Protein AF-A0A3N5AX01-F1 (afdb_monomer)

Sequence (154 aa):
MAERRAAILVGMVRSEDLAAAYTAVHNHGLAVFGTTEGMTLRKLAEALSGGGEALFYFCAPDIAPQRVAVALGRVAGLWTDIPEEARSEEIKEGFAKAFGKCWDDVVVGKEREVLFQFWEAYVGVKALKPHPEVTVARIREENPGIPVLEVLLG

pLDDT: mean 88.28, std 9.53, range [40.88, 97.81]

Mean predicted aligned error: 4.71 Å

So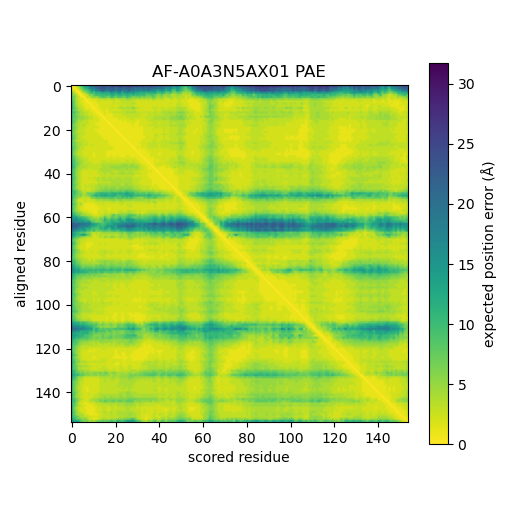lvent-accessible surface area (backbone atoms only — not comparable to full-atom values): 8291 Å² total; per-residue (Å²): 134,82,82,59,66,42,35,36,39,34,34,37,42,55,69,66,39,51,54,46,30,54,50,15,27,71,79,69,57,31,17,29,32,35,18,70,52,26,69,61,53,44,55,50,50,58,46,39,71,76,61,49,47,37,44,32,30,37,24,33,69,92,76,50,102,60,58,31,22,46,27,37,26,32,59,71,47,74,48,59,87,58,69,87,83,60,52,73,68,56,49,42,52,52,45,27,70,73,70,74,44,62,52,89,68,23,54,31,36,94,56,41,87,80,43,52,87,62,35,34,20,38,46,30,36,22,82,71,42,83,36,72,87,39,37,58,67,54,54,53,67,77,36,74,93,47,53,75,46,78,44,65,50,64

Organism: NCBI:txid1894989

Structure (mmCIF, N/CA/C/O backbone):
data_AF-A0A3N5AX01-F1
#
_entry.id   AF-A0A3N5AX01-F1
#
loop_
_atom_site.group_PDB
_atom_site.id
_atom_site.type_symbol
_atom_site.label_atom_id
_atom_site.label_alt_id
_atom_site.label_comp_id
_atom_site.label_asym_id
_atom_site.label_entity_id
_atom_site.label_seq_id
_atom_site.pdbx_PDB_ins_code
_atom_site.Cartn_x
_atom_site.Cartn_y
_atom_site.Cartn_z
_atom_site.occupancy
_atom_site.B_iso_or_equiv
_atom_site.auth_seq_id
_atom_site.auth_comp_id
_atom_site.auth_asym_id
_atom_site.auth_atom_id
_atom_site.pdbx_PDB_model_num
ATOM 1 N N . MET A 1 1 ? -12.276 -16.214 17.078 1.00 40.88 1 MET A N 1
ATOM 2 C CA . MET A 1 1 ? -10.897 -15.819 17.437 1.00 40.88 1 MET A CA 1
ATOM 3 C C . MET A 1 1 ? -10.594 -14.535 16.686 1.00 40.88 1 MET A C 1
ATOM 5 O O . MET A 1 1 ? -10.780 -14.532 15.478 1.00 40.88 1 MET A O 1
ATOM 9 N N . ALA A 1 2 ? -10.261 -13.441 17.374 1.00 52.75 2 ALA A N 1
ATOM 10 C CA . ALA A 1 2 ? -9.913 -12.186 16.705 1.00 52.75 2 ALA A CA 1
ATOM 11 C C . ALA A 1 2 ? -8.554 -12.340 16.000 1.00 52.75 2 ALA A C 1
ATOM 13 O O . ALA A 1 2 ? -7.627 -12.889 16.594 1.00 52.75 2 ALA A O 1
ATOM 14 N N . GLU A 1 3 ? -8.442 -11.895 14.745 1.00 61.19 3 GLU A N 1
ATOM 15 C CA . GLU A 1 3 ? -7.158 -11.825 14.032 1.00 61.19 3 GLU A CA 1
ATOM 16 C C . GLU A 1 3 ? -6.172 -10.982 14.853 1.00 61.19 3 GLU A C 1
ATOM 18 O O . GLU A 1 3 ? -6.455 -9.831 15.194 1.00 61.19 3 GLU A O 1
ATOM 23 N N . ARG A 1 4 ? -5.014 -11.556 15.199 1.00 75.75 4 ARG A N 1
ATOM 24 C CA . ARG A 1 4 ? -3.962 -10.853 15.939 1.00 75.75 4 ARG A CA 1
ATOM 25 C C . ARG A 1 4 ? -3.267 -9.878 14.986 1.00 75.75 4 ARG A C 1
ATOM 27 O O . ARG A 1 4 ? -2.447 -10.285 14.164 1.00 75.75 4 ARG A O 1
ATOM 34 N N . ARG A 1 5 ? -3.629 -8.597 15.072 1.00 84.12 5 ARG A N 1
ATOM 35 C CA . ARG A 1 5 ? -2.995 -7.519 14.299 1.00 84.12 5 ARG A CA 1
ATOM 36 C C . ARG A 1 5 ? -1.657 -7.153 14.931 1.00 84.12 5 ARG A C 1
ATOM 38 O O . ARG A 1 5 ? -1.602 -6.915 16.135 1.00 84.12 5 ARG A O 1
ATOM 45 N N . ALA A 1 6 ? -0.607 -7.103 14.119 1.00 88.75 6 ALA A N 1
ATOM 46 C CA . ALA A 1 6 ? 0.727 -6.695 14.557 1.00 88.75 6 ALA A CA 1
ATOM 47 C C . ALA A 1 6 ? 0.978 -5.196 14.333 1.00 88.75 6 ALA A C 1
ATOM 49 O O . ALA A 1 6 ? 1.706 -4.578 15.103 1.00 88.75 6 ALA A O 1
ATOM 50 N N . ALA A 1 7 ? 0.363 -4.606 13.303 1.00 93.31 7 ALA A N 1
ATOM 51 C CA . ALA A 1 7 ? 0.504 -3.193 12.963 1.00 93.31 7 ALA A CA 1
ATOM 52 C C . ALA A 1 7 ? -0.654 -2.703 12.078 1.00 93.31 7 ALA A C 1
ATOM 54 O O . ALA A 1 7 ? -1.408 -3.494 11.501 1.00 93.31 7 ALA A O 1
ATOM 55 N N . ILE A 1 8 ? -0.769 -1.385 11.943 1.00 94.06 8 ILE A N 1
ATOM 56 C CA . ILE A 1 8 ? -1.629 -0.709 10.971 1.00 94.06 8 ILE A CA 1
ATOM 57 C C . ILE A 1 8 ? -0.750 0.219 10.138 1.00 94.06 8 ILE A C 1
ATOM 59 O O . ILE A 1 8 ? 0.015 1.007 10.689 1.00 94.06 8 ILE A O 1
ATOM 63 N N . LEU A 1 9 ? -0.871 0.136 8.818 1.00 94.62 9 LEU A N 1
ATOM 64 C CA . LEU A 1 9 ? -0.189 1.015 7.878 1.00 94.62 9 LEU A CA 1
ATOM 65 C C . LEU A 1 9 ? -1.206 1.965 7.240 1.00 94.62 9 LEU A C 1
ATOM 67 O O . LEU A 1 9 ? -2.292 1.548 6.841 1.00 94.62 9 LEU A O 1
ATOM 71 N N . VAL A 1 10 ? -0.856 3.240 7.141 1.00 93.56 10 VAL A N 1
ATOM 72 C CA . VAL A 1 10 ? -1.645 4.280 6.484 1.00 93.56 10 VAL A CA 1
ATOM 73 C C . VAL A 1 10 ? -0.838 4.806 5.306 1.00 93.56 10 VAL A C 1
ATOM 75 O O . VAL A 1 10 ? 0.205 5.424 5.497 1.00 93.56 10 VAL A O 1
ATOM 78 N N . GLY A 1 11 ? -1.318 4.561 4.092 1.00 93.12 11 GLY A N 1
ATOM 79 C CA . GLY A 1 11 ? -0.721 5.072 2.866 1.00 93.12 11 GLY A CA 1
ATOM 80 C C . GLY A 1 11 ? -1.415 6.332 2.385 1.00 93.12 11 GLY A C 1
ATOM 81 O O . GLY A 1 11 ? -2.631 6.327 2.186 1.00 93.12 11 GLY A O 1
ATOM 82 N N . MET A 1 12 ? -0.653 7.395 2.157 1.00 90.81 12 MET A N 1
ATOM 83 C CA . MET A 1 12 ? -1.150 8.577 1.456 1.00 90.81 12 MET A CA 1
ATOM 84 C C . MET A 1 12 ? -1.048 8.373 -0.053 1.00 90.81 12 MET A C 1
ATOM 86 O O . MET A 1 12 ? 0.037 8.085 -0.550 1.00 90.81 12 MET A O 1
ATOM 90 N N . VAL A 1 13 ? -2.163 8.538 -0.765 1.00 88.38 13 VAL A N 1
ATOM 91 C CA . VAL A 1 13 ? -2.264 8.341 -2.224 1.00 88.38 13 VAL A CA 1
ATOM 92 C C . VAL A 1 13 ? -3.114 9.432 -2.866 1.00 88.38 13 VAL A C 1
ATOM 94 O O . VAL A 1 13 ? -3.934 10.054 -2.191 1.00 88.38 13 VAL A O 1
ATOM 97 N N . ARG A 1 14 ? -2.972 9.644 -4.179 1.00 87.69 14 ARG A N 1
ATOM 98 C CA . ARG A 1 14 ? -3.934 10.448 -4.949 1.00 87.69 14 ARG A CA 1
ATOM 99 C C . ARG A 1 14 ? -5.212 9.634 -5.192 1.00 87.69 14 ARG A C 1
ATOM 101 O O . ARG A 1 14 ? -5.170 8.404 -5.270 1.00 87.69 14 ARG A O 1
ATOM 108 N N . SER A 1 15 ? -6.347 10.308 -5.383 1.00 85.25 15 SER A N 1
ATOM 109 C CA . SER A 1 15 ? -7.625 9.643 -5.699 1.00 85.25 15 SER A CA 1
ATOM 110 C C . SER A 1 15 ? -7.558 8.737 -6.937 1.00 85.25 15 SER A C 1
ATOM 112 O O . SER A 1 15 ? -8.179 7.675 -6.974 1.00 85.25 15 SER A O 1
ATOM 114 N N . GLU A 1 16 ? -6.779 9.124 -7.947 1.00 88.12 16 GLU A N 1
ATOM 115 C CA . GLU A 1 16 ? -6.573 8.332 -9.166 1.00 88.12 16 GLU A CA 1
ATOM 116 C C . GLU A 1 16 ? -5.782 7.040 -8.928 1.00 88.12 16 GLU A C 1
ATOM 118 O O . GLU A 1 16 ? -6.138 5.993 -9.473 1.00 88.12 16 GLU A O 1
ATOM 123 N N . ASP A 1 17 ? -4.770 7.083 -8.061 1.00 91.00 17 ASP A N 1
ATOM 124 C CA . ASP A 1 17 ? -3.979 5.909 -7.695 1.00 91.00 17 ASP A CA 1
ATOM 125 C C . ASP A 1 17 ? -4.834 4.919 -6.901 1.00 91.00 17 ASP A C 1
ATOM 127 O O . ASP A 1 17 ? -4.761 3.710 -7.110 1.00 91.00 17 ASP A O 1
ATOM 131 N N . LEU A 1 18 ? -5.748 5.413 -6.061 1.00 91.25 18 LEU A N 1
ATOM 132 C CA . LEU A 1 18 ? -6.709 4.548 -5.384 1.00 91.25 18 LEU A CA 1
ATOM 133 C C . LEU A 1 18 ? -7.644 3.824 -6.369 1.00 91.25 18 LEU A C 1
ATOM 135 O O . LEU A 1 18 ? -7.908 2.631 -6.204 1.00 91.25 18 LEU A O 1
ATOM 139 N N . ALA A 1 19 ? -8.140 4.511 -7.401 1.00 91.56 19 ALA A N 1
ATOM 140 C CA . ALA A 1 19 ? -8.966 3.884 -8.436 1.00 91.56 19 ALA A CA 1
ATOM 141 C C . ALA A 1 19 ? -8.188 2.810 -9.222 1.00 91.56 19 ALA A C 1
ATOM 143 O O . ALA A 1 19 ? -8.711 1.720 -9.488 1.00 91.56 19 ALA A O 1
ATOM 144 N N . ALA A 1 20 ? -6.918 3.081 -9.536 1.00 93.31 20 ALA A N 1
ATOM 145 C CA . ALA A 1 20 ? -6.022 2.101 -10.143 1.00 93.31 20 ALA A CA 1
ATOM 146 C C . ALA A 1 20 ? -5.786 0.897 -9.217 1.00 93.31 20 ALA A C 1
ATOM 148 O O . ALA A 1 20 ? -5.832 -0.243 -9.674 1.00 93.31 20 ALA A O 1
ATOM 149 N N . ALA A 1 21 ? -5.647 1.120 -7.909 1.00 95.00 21 ALA A N 1
ATOM 150 C CA . ALA A 1 21 ? -5.499 0.054 -6.924 1.00 95.00 21 ALA A CA 1
ATOM 151 C C . ALA A 1 21 ? -6.730 -0.853 -6.839 1.00 95.00 21 ALA A C 1
ATOM 153 O O . ALA A 1 21 ? -6.591 -2.077 -6.815 1.00 95.00 21 ALA A O 1
ATOM 154 N N . TYR A 1 22 ? -7.939 -0.281 -6.847 1.00 95.44 22 TYR A N 1
ATOM 155 C CA . TYR A 1 22 ? -9.170 -1.071 -6.936 1.00 95.44 22 TYR A CA 1
ATOM 156 C C . TYR A 1 22 ? -9.191 -1.935 -8.195 1.00 95.44 22 TYR A C 1
ATOM 158 O O . TYR A 1 22 ? -9.523 -3.118 -8.117 1.00 95.44 22 TYR A O 1
ATOM 166 N N . THR A 1 23 ? -8.792 -1.364 -9.331 1.00 95.56 23 THR A N 1
ATOM 167 C CA . THR A 1 23 ? -8.731 -2.074 -10.613 1.00 95.56 23 THR A CA 1
ATOM 168 C C . THR A 1 23 ? -7.712 -3.216 -10.574 1.00 95.56 23 THR A C 1
ATOM 170 O O . THR A 1 23 ? -8.044 -4.347 -10.926 1.00 95.56 23 THR A O 1
ATOM 173 N N . ALA A 1 24 ? -6.501 -2.960 -10.074 1.00 96.56 24 ALA A N 1
ATOM 174 C CA . ALA A 1 24 ? -5.439 -3.957 -9.959 1.00 96.56 24 ALA A CA 1
ATOM 175 C C . ALA A 1 24 ? -5.825 -5.103 -9.008 1.00 96.56 24 ALA A C 1
ATOM 177 O O . ALA A 1 24 ? -5.696 -6.279 -9.356 1.00 96.56 24 ALA A O 1
ATOM 178 N N . VAL A 1 25 ? -6.397 -4.789 -7.839 1.00 97.19 25 VAL A N 1
ATOM 179 C CA . VAL A 1 25 ? -6.892 -5.812 -6.904 1.00 97.19 25 VAL A CA 1
ATOM 180 C C . VAL A 1 25 ? -8.044 -6.610 -7.511 1.00 97.19 25 VAL A C 1
ATOM 182 O O . VAL A 1 25 ? -8.080 -7.826 -7.334 1.00 97.19 25 VAL A O 1
ATOM 185 N N . HIS A 1 26 ? -8.964 -5.968 -8.234 1.00 96.50 26 HIS A N 1
ATOM 186 C CA . HIS A 1 26 ? -10.077 -6.659 -8.884 1.00 96.50 26 HIS A CA 1
ATOM 187 C C . HIS A 1 26 ? -9.598 -7.642 -9.961 1.00 96.50 26 HIS A C 1
ATOM 189 O O . HIS A 1 26 ? -10.016 -8.798 -9.962 1.00 96.50 26 HIS A O 1
ATOM 195 N N . ASN A 1 27 ? -8.691 -7.202 -10.834 1.00 96.81 27 ASN A N 1
ATOM 196 C CA . ASN A 1 27 ? -8.244 -7.983 -11.989 1.00 96.81 27 ASN A CA 1
ATOM 197 C C . ASN A 1 27 ? -7.175 -9.024 -11.632 1.00 96.81 27 ASN A C 1
ATOM 199 O O . ASN A 1 27 ? -7.157 -10.119 -12.192 1.00 96.81 27 ASN A O 1
ATOM 203 N N . HIS A 1 28 ? -6.277 -8.695 -10.701 1.00 96.88 28 HIS A N 1
ATOM 204 C CA . HIS A 1 28 ? -5.060 -9.473 -10.447 1.00 96.88 28 HIS A CA 1
ATOM 205 C C . HIS A 1 28 ? -4.930 -9.956 -8.999 1.00 96.88 28 HIS A C 1
ATOM 207 O O . HIS A 1 28 ? -4.009 -10.724 -8.693 1.00 96.88 28 HIS A O 1
ATOM 213 N N . GLY A 1 29 ? -5.842 -9.547 -8.111 1.00 96.94 29 GLY A N 1
ATOM 214 C CA . GLY A 1 29 ? -5.851 -9.911 -6.692 1.00 96.94 29 GLY A CA 1
ATOM 215 C C . GLY A 1 29 ? -4.852 -9.136 -5.829 1.00 96.94 29 GLY A C 1
ATOM 216 O O . GLY A 1 29 ? -4.752 -9.413 -4.633 1.00 96.94 29 GLY A O 1
ATOM 217 N N . LEU A 1 30 ? -4.110 -8.189 -6.412 1.00 97.81 30 LEU A N 1
ATOM 218 C CA . LEU A 1 30 ? -3.039 -7.450 -5.751 1.00 97.81 30 LEU A CA 1
ATOM 219 C C . LEU A 1 30 ? -2.884 -6.058 -6.374 1.00 97.81 30 LEU A C 1
ATOM 221 O O . LEU A 1 30 ? -2.903 -5.928 -7.593 1.00 97.81 30 LEU A O 1
ATOM 225 N N . ALA A 1 31 ? -2.683 -5.049 -5.532 1.00 96.94 31 ALA A N 1
ATOM 226 C CA . ALA A 1 31 ? -2.110 -3.762 -5.911 1.00 96.94 31 ALA A CA 1
ATOM 227 C C . ALA A 1 31 ? -0.781 -3.600 -5.174 1.00 96.94 31 ALA A C 1
ATOM 229 O O . ALA A 1 31 ? -0.689 -3.969 -4.002 1.00 96.94 31 ALA A O 1
ATOM 230 N N . VAL A 1 32 ? 0.237 -3.062 -5.831 1.00 96.44 32 VAL A N 1
ATOM 231 C CA . VAL A 1 32 ? 1.548 -2.820 -5.227 1.00 96.44 32 VAL A CA 1
ATOM 232 C C . VAL A 1 32 ? 1.925 -1.361 -5.409 1.00 96.44 32 VAL A C 1
ATOM 234 O O . VAL A 1 32 ? 1.736 -0.804 -6.482 1.00 96.44 32 VAL A O 1
ATOM 237 N N . PHE A 1 33 ? 2.453 -0.754 -4.356 1.00 94.62 33 PHE A N 1
ATOM 238 C CA . PHE A 1 33 ? 2.883 0.640 -4.354 1.00 94.62 33 PHE A CA 1
ATOM 239 C C . PHE A 1 33 ? 4.367 0.715 -4.053 1.00 94.62 33 PHE A C 1
ATOM 241 O O . PHE A 1 33 ? 4.853 -0.048 -3.209 1.00 94.62 33 PHE A O 1
ATOM 248 N N . GLY A 1 34 ? 5.053 1.644 -4.710 1.00 93.50 34 GLY A N 1
ATOM 249 C CA . GLY A 1 34 ? 6.401 2.031 -4.333 1.00 93.50 34 GLY A CA 1
ATOM 250 C C . GLY A 1 34 ? 6.376 3.072 -3.218 1.00 93.50 34 GLY A C 1
ATOM 251 O O . GLY A 1 34 ? 5.405 3.809 -3.031 1.00 93.50 34 GLY A O 1
ATOM 252 N N . THR A 1 35 ? 7.449 3.130 -2.440 1.00 92.38 35 THR A N 1
ATOM 253 C CA . THR A 1 35 ? 7.649 4.183 -1.445 1.00 92.38 35 THR A CA 1
ATOM 254 C C . THR A 1 35 ? 9.130 4.487 -1.277 1.00 92.38 35 THR A C 1
ATOM 256 O O . THR A 1 35 ? 9.987 3.613 -1.415 1.00 92.38 35 THR A O 1
ATOM 259 N N . THR A 1 36 ? 9.429 5.738 -0.947 1.00 91.12 36 THR A N 1
ATOM 260 C CA . THR A 1 36 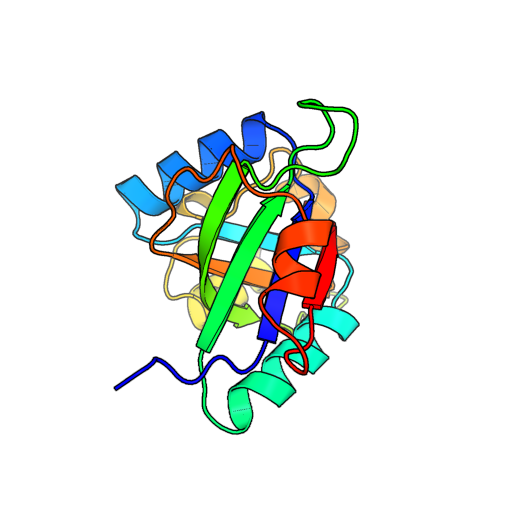? 10.761 6.176 -0.513 1.00 91.12 36 THR A CA 1
ATOM 261 C C . THR A 1 36 ? 10.950 6.022 0.999 1.00 91.12 36 THR A C 1
ATOM 263 O O . THR A 1 36 ? 11.925 6.511 1.548 1.00 91.12 36 THR A O 1
ATOM 266 N N . GLU A 1 37 ? 9.997 5.415 1.713 1.00 91.69 37 GLU A N 1
ATOM 267 C CA . GLU A 1 37 ? 10.070 5.203 3.162 1.00 91.69 37 GLU A CA 1
ATOM 268 C C . GLU A 1 37 ? 10.479 3.761 3.503 1.00 91.69 37 GLU A C 1
ATOM 270 O O . GLU A 1 37 ? 9.799 3.054 4.261 1.00 91.69 37 GLU A O 1
ATOM 275 N N . GLY A 1 38 ? 11.608 3.301 2.954 1.00 90.12 38 GLY A N 1
ATOM 276 C CA . GLY A 1 38 ? 12.056 1.912 3.079 1.00 90.12 38 GLY A CA 1
ATOM 277 C C . GLY A 1 38 ? 12.263 1.483 4.531 1.00 90.12 38 GLY A C 1
ATOM 278 O O . GLY A 1 38 ? 11.858 0.388 4.929 1.00 90.12 38 GLY A O 1
ATOM 279 N N . MET A 1 39 ? 12.798 2.374 5.371 1.00 90.75 39 MET A N 1
ATOM 280 C CA . MET A 1 39 ? 12.936 2.134 6.815 1.00 90.75 39 MET A CA 1
ATOM 281 C C . MET A 1 39 ? 11.601 1.822 7.508 1.00 90.75 39 MET A C 1
ATOM 283 O O . MET A 1 39 ? 11.555 0.957 8.385 1.00 90.75 39 MET A O 1
ATOM 287 N N . THR A 1 40 ? 10.521 2.519 7.146 1.00 92.50 40 THR A N 1
ATOM 288 C CA . THR A 1 40 ? 9.199 2.307 7.752 1.00 92.50 40 THR A CA 1
ATOM 289 C C . THR A 1 40 ? 8.659 0.928 7.375 1.00 92.50 40 THR A C 1
ATOM 291 O O . THR A 1 40 ? 8.168 0.204 8.246 1.00 92.50 40 THR A O 1
ATOM 294 N N . LEU A 1 41 ? 8.819 0.512 6.112 1.00 93.25 41 LEU A N 1
ATOM 295 C CA . LEU A 1 41 ? 8.411 -0.827 5.673 1.00 93.25 41 LEU A CA 1
ATOM 296 C C . LEU A 1 41 ? 9.283 -1.946 6.258 1.00 93.25 41 LEU A C 1
ATOM 298 O O . LEU A 1 41 ? 8.748 -3.008 6.567 1.00 93.25 41 LEU A O 1
ATOM 302 N N . ARG A 1 42 ? 10.580 -1.717 6.501 1.00 92.75 42 ARG A N 1
ATOM 303 C CA . ARG A 1 42 ? 11.432 -2.688 7.218 1.00 92.75 42 ARG A CA 1
ATOM 304 C C . ARG A 1 42 ? 10.948 -2.920 8.649 1.00 92.75 42 ARG A C 1
ATOM 306 O O . ARG A 1 42 ? 10.765 -4.066 9.045 1.00 92.75 42 ARG A O 1
ATOM 313 N N . LYS A 1 43 ? 10.619 -1.853 9.387 1.00 89.94 43 LYS A N 1
ATOM 314 C CA . LYS A 1 43 ? 10.014 -1.972 10.730 1.00 89.94 43 LYS A CA 1
ATOM 315 C C . LYS A 1 43 ? 8.689 -2.733 10.701 1.00 89.94 43 LYS A C 1
ATOM 317 O O . LYS A 1 43 ? 8.402 -3.519 11.602 1.00 89.94 43 LYS A O 1
ATOM 322 N N . LEU A 1 44 ? 7.876 -2.517 9.664 1.00 91.19 44 LEU A N 1
ATOM 323 C CA . LEU A 1 44 ? 6.650 -3.288 9.469 1.00 91.19 44 LEU A CA 1
ATOM 324 C C . LEU A 1 44 ? 6.950 -4.775 9.220 1.00 91.19 44 LEU A C 1
ATOM 326 O O . LEU A 1 44 ? 6.296 -5.629 9.814 1.00 91.19 44 LEU A O 1
ATOM 330 N N . ALA A 1 45 ? 7.937 -5.092 8.379 1.00 91.25 45 ALA A N 1
ATOM 331 C CA . ALA A 1 45 ? 8.348 -6.468 8.107 1.00 91.25 45 ALA A CA 1
ATOM 332 C C . ALA A 1 45 ? 8.840 -7.184 9.377 1.00 91.25 45 ALA A C 1
ATOM 334 O O . ALA A 1 45 ? 8.456 -8.328 9.632 1.00 91.25 45 ALA A O 1
ATOM 335 N N . GLU A 1 46 ? 9.616 -6.498 10.217 1.00 89.25 46 GLU A N 1
ATOM 336 C CA . GLU A 1 46 ? 10.048 -7.000 11.527 1.00 89.25 46 GLU A CA 1
ATOM 337 C C . GLU A 1 46 ? 8.850 -7.291 12.443 1.00 89.25 46 GLU A C 1
ATOM 339 O O . GLU A 1 46 ? 8.754 -8.381 13.011 1.00 89.25 46 GLU A O 1
ATOM 344 N N . ALA A 1 47 ? 7.889 -6.363 12.531 1.00 86.31 47 ALA A N 1
ATOM 345 C CA . ALA A 1 47 ? 6.678 -6.544 13.333 1.00 86.31 47 ALA A CA 1
ATOM 346 C C . ALA A 1 47 ? 5.831 -7.741 12.861 1.00 86.31 47 ALA A C 1
ATOM 348 O O . ALA A 1 47 ? 5.272 -8.468 13.683 1.00 86.31 47 ALA A O 1
ATOM 349 N N . LEU A 1 48 ? 5.755 -7.972 11.547 1.00 88.00 48 LEU A N 1
ATOM 350 C CA . LEU A 1 48 ? 5.023 -9.097 10.956 1.00 88.00 48 LEU A CA 1
ATOM 351 C C . LEU A 1 48 ? 5.750 -10.439 11.120 1.00 88.00 48 LEU A C 1
ATOM 353 O O . LEU A 1 48 ? 5.096 -11.474 11.261 1.00 88.00 48 LEU A O 1
ATOM 357 N N . SER A 1 49 ? 7.085 -10.433 11.163 1.00 84.75 49 SER A N 1
ATOM 358 C CA . SER A 1 49 ? 7.907 -11.641 11.336 1.00 84.75 49 SER A CA 1
ATOM 359 C C . SER A 1 49 ? 7.685 -12.324 12.693 1.00 84.75 49 SER A C 1
ATOM 361 O O . SER A 1 49 ? 7.844 -13.537 12.808 1.00 84.75 49 SER A O 1
ATOM 363 N N . GLY A 1 50 ? 7.245 -11.572 13.710 1.00 74.69 50 GLY A N 1
ATOM 364 C CA . GLY A 1 50 ? 6.823 -12.102 15.015 1.00 74.69 50 GLY A CA 1
ATOM 365 C C . GLY A 1 50 ? 5.474 -12.842 15.012 1.00 74.69 50 GLY A C 1
ATOM 366 O O . GLY A 1 50 ? 5.039 -13.320 16.061 1.00 74.69 50 GLY A O 1
ATOM 367 N N . GLY A 1 51 ? 4.816 -12.943 13.851 1.00 73.69 51 GLY A N 1
ATOM 368 C CA . GLY A 1 51 ? 3.494 -13.532 13.673 1.00 73.69 51 GLY A CA 1
ATOM 369 C C . GLY A 1 51 ? 2.373 -12.500 13.828 1.00 73.69 51 GLY A C 1
ATOM 370 O O . GLY A 1 51 ? 2.222 -11.867 14.871 1.00 73.69 51 GLY A O 1
ATOM 371 N N . GLY A 1 52 ? 1.547 -12.355 12.792 1.00 83.88 52 GLY A N 1
ATOM 372 C CA . GLY A 1 52 ? 0.389 -11.461 12.780 1.00 83.88 52 GLY A CA 1
ATOM 373 C C . GLY A 1 52 ? 0.057 -10.963 11.376 1.00 83.88 52 GLY A C 1
ATOM 374 O O . GLY A 1 52 ? 0.733 -11.301 10.408 1.00 83.88 52 GLY A O 1
ATOM 375 N N . GLU A 1 53 ? -0.992 -10.150 11.272 1.00 89.25 53 GLU A N 1
ATOM 376 C CA . GLU A 1 53 ? -1.352 -9.446 10.033 1.00 89.25 53 GLU A CA 1
ATOM 377 C C . GLU A 1 53 ? -1.271 -7.926 10.220 1.00 89.25 53 GLU A C 1
ATOM 379 O O . GLU A 1 53 ? -1.370 -7.417 11.343 1.00 89.25 53 GLU A O 1
ATOM 384 N N . ALA A 1 54 ? -1.137 -7.195 9.111 1.00 93.06 54 ALA A N 1
ATOM 385 C CA . ALA A 1 54 ? -1.266 -5.743 9.083 1.00 93.06 54 ALA A CA 1
ATOM 386 C C . ALA A 1 54 ? -2.437 -5.306 8.202 1.00 93.06 54 ALA A C 1
ATOM 388 O O . ALA A 1 54 ? -2.628 -5.790 7.080 1.00 93.06 54 ALA A O 1
ATOM 389 N N . LEU A 1 55 ? -3.208 -4.353 8.723 1.00 94.62 55 LEU A N 1
ATOM 390 C CA . LEU A 1 55 ? -4.210 -3.636 7.945 1.00 94.62 55 LEU A CA 1
ATOM 391 C C . LEU A 1 55 ? -3.563 -2.457 7.233 1.00 94.62 55 LEU A C 1
ATOM 393 O O . LEU A 1 55 ? -2.685 -1.801 7.788 1.00 94.62 55 LEU A O 1
ATOM 397 N N . PHE A 1 56 ? -4.036 -2.184 6.024 1.00 95.44 56 PHE A N 1
ATOM 398 C CA . PHE A 1 56 ? -3.609 -1.045 5.231 1.00 95.44 56 PHE A CA 1
ATOM 399 C C . PHE A 1 56 ? -4.790 -0.105 5.000 1.00 95.44 56 PHE A C 1
ATOM 401 O O . PHE A 1 56 ? -5.797 -0.525 4.434 1.00 95.44 56 PHE A O 1
ATOM 408 N N . TYR A 1 57 ? -4.664 1.163 5.378 1.00 94.38 57 TYR A N 1
ATOM 409 C CA . TYR A 1 57 ? -5.653 2.199 5.092 1.00 94.38 57 TYR A CA 1
ATOM 410 C C . TYR A 1 57 ? -5.107 3.194 4.071 1.00 94.38 57 TYR A C 1
ATOM 412 O O . TYR A 1 57 ? -4.014 3.724 4.240 1.00 94.38 57 TYR A O 1
ATOM 420 N N . PHE A 1 58 ? -5.884 3.485 3.032 1.00 92.25 58 PHE A N 1
ATOM 421 C CA . PHE A 1 58 ? -5.553 4.528 2.060 1.00 92.25 58 PHE A CA 1
ATOM 422 C C . PHE A 1 58 ? -6.175 5.846 2.491 1.00 92.25 58 PHE A C 1
ATOM 424 O O . PHE A 1 58 ? -7.383 5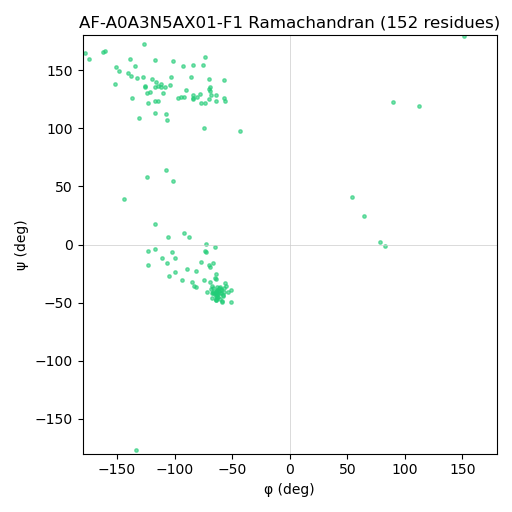.894 2.714 1.00 92.25 58 PHE A O 1
ATOM 431 N N . CYS A 1 59 ? -5.375 6.904 2.574 1.00 89.56 59 CYS A N 1
ATOM 432 C CA . CYS A 1 59 ? -5.832 8.267 2.824 1.00 89.56 59 CYS A CA 1
ATOM 433 C C . CYS A 1 59 ? -5.559 9.137 1.595 1.00 89.56 59 CYS A C 1
ATOM 435 O O . CYS A 1 59 ? -4.412 9.268 1.172 1.00 89.56 59 CYS A O 1
ATOM 437 N N . ALA A 1 60 ? -6.608 9.755 1.057 1.00 79.69 60 ALA A N 1
ATOM 438 C CA . ALA A 1 60 ? -6.526 10.660 -0.085 1.00 79.69 60 ALA A CA 1
ATOM 439 C C . ALA A 1 60 ? -6.720 12.114 0.401 1.00 79.69 60 ALA A C 1
ATOM 441 O O . ALA A 1 60 ? -7.820 12.469 0.837 1.00 79.69 60 ALA A O 1
ATOM 442 N N . PRO A 1 61 ? -5.656 12.943 0.442 1.00 68.88 61 PRO A N 1
ATOM 443 C CA . PRO A 1 61 ? -5.686 14.262 1.084 1.00 68.88 61 PRO A CA 1
ATOM 444 C C . PRO A 1 61 ? -6.536 15.303 0.339 1.00 68.88 61 PRO A C 1
ATOM 446 O O . PRO A 1 61 ? -6.924 16.307 0.929 1.00 68.88 61 PRO A O 1
ATOM 449 N N . ASP A 1 62 ? -6.858 15.062 -0.928 1.00 70.50 62 ASP A N 1
ATOM 450 C CA . ASP A 1 62 ? -7.735 15.878 -1.771 1.00 70.50 62 ASP A CA 1
ATOM 451 C C . ASP A 1 62 ? -9.230 15.765 -1.408 1.00 70.50 62 ASP A C 1
ATOM 453 O O . ASP A 1 62 ? -10.036 16.529 -1.935 1.00 70.50 62 ASP A O 1
ATOM 457 N N . ILE A 1 63 ? -9.610 14.862 -0.489 1.00 63.34 63 ILE A N 1
ATOM 458 C CA . ILE A 1 63 ? -11.019 14.548 -0.197 1.00 63.34 63 ILE A CA 1
ATOM 459 C C . ILE A 1 63 ? -11.594 15.240 1.069 1.00 63.34 63 ILE A C 1
ATOM 461 O O . ILE A 1 63 ? -12.808 15.426 1.112 1.00 63.34 63 ILE A O 1
ATOM 465 N N . ALA A 1 64 ? -10.824 15.668 2.092 1.00 57.81 64 ALA A N 1
ATOM 466 C CA . ALA A 1 64 ? -11.391 16.341 3.294 1.00 57.81 64 ALA A CA 1
ATOM 467 C C . ALA A 1 64 ? -10.357 16.815 4.360 1.00 57.81 64 ALA A C 1
ATOM 469 O O . ALA A 1 64 ? -9.224 16.336 4.369 1.00 57.81 64 ALA A O 1
ATOM 470 N N . PRO A 1 65 ? -10.751 17.699 5.318 1.00 57.22 65 PRO A N 1
ATOM 471 C CA . PRO A 1 65 ? -9.844 18.498 6.170 1.00 57.22 65 PRO A CA 1
ATOM 472 C C . PRO A 1 65 ? -9.092 17.756 7.296 1.00 57.22 65 PRO A C 1
ATOM 474 O O . PRO A 1 65 ? -8.237 18.347 7.951 1.00 57.22 65 PRO A O 1
ATOM 477 N N . GLN A 1 66 ? -9.370 16.475 7.536 1.00 64.50 66 GLN A N 1
ATOM 478 C CA . GLN A 1 66 ? -8.599 15.603 8.432 1.00 64.50 66 GLN A CA 1
ATOM 479 C C . GLN A 1 66 ? -8.450 14.271 7.701 1.00 64.50 66 GLN A C 1
ATOM 481 O O . GLN A 1 66 ? -9.468 13.757 7.263 1.00 64.50 66 GLN A O 1
ATOM 486 N N . ARG A 1 67 ? -7.230 13.737 7.520 1.00 72.94 67 ARG A N 1
ATOM 487 C CA . ARG A 1 67 ? -6.939 12.547 6.682 1.00 72.94 67 ARG A CA 1
ATOM 488 C C . ARG A 1 67 ? -7.973 11.426 6.896 1.00 72.94 67 ARG A C 1
ATOM 490 O O . ARG A 1 67 ? -7.900 10.680 7.877 1.00 72.94 67 ARG A O 1
ATOM 497 N N . VAL A 1 68 ? -8.955 11.351 5.998 1.00 83.38 68 VAL A N 1
ATOM 498 C CA . VAL A 1 68 ? -9.996 10.322 5.990 1.00 83.38 68 VAL A CA 1
ATOM 499 C C . VAL A 1 68 ? -9.424 9.112 5.268 1.00 83.38 68 VAL A C 1
ATOM 501 O O . VAL A 1 68 ? -8.903 9.232 4.156 1.00 83.38 68 VAL A O 1
ATOM 504 N N . ALA A 1 69 ? -9.520 7.947 5.897 1.00 83.38 69 ALA A N 1
ATOM 505 C CA . ALA A 1 69 ? -9.298 6.691 5.221 1.00 83.38 69 ALA A CA 1
ATOM 506 C C . ALA A 1 69 ? -10.457 6.453 4.255 1.00 83.38 69 ALA A C 1
ATOM 508 O O . ALA A 1 69 ? -11.619 6.475 4.635 1.00 83.38 69 ALA A O 1
ATOM 509 N N . VAL A 1 70 ? -10.144 6.223 2.993 1.00 89.12 70 VAL A N 1
ATOM 510 C CA . VAL A 1 70 ? -11.130 6.037 1.923 1.00 89.12 70 VAL A CA 1
ATOM 511 C C . VAL A 1 70 ? -11.224 4.583 1.485 1.00 89.12 70 VAL A C 1
ATOM 513 O O . VAL A 1 70 ? -12.214 4.177 0.875 1.00 89.12 70 VAL A O 1
ATOM 516 N N . ALA A 1 71 ? -10.235 3.770 1.856 1.00 92.81 71 ALA A N 1
ATOM 517 C CA . ALA A 1 71 ? -10.234 2.337 1.630 1.00 92.81 71 ALA A CA 1
ATOM 518 C C . ALA A 1 71 ? -9.431 1.591 2.700 1.00 92.81 71 ALA A C 1
ATOM 520 O O . ALA A 1 71 ? -8.478 2.129 3.264 1.00 92.81 71 ALA A O 1
ATOM 521 N N . LEU A 1 72 ? -9.806 0.335 2.926 1.00 94.88 72 LEU A N 1
ATOM 522 C CA . LEU A 1 72 ? -9.133 -0.627 3.789 1.00 94.88 72 LEU A CA 1
ATOM 523 C C . LEU A 1 72 ? -8.740 -1.857 2.968 1.00 94.88 72 LEU A C 1
ATOM 525 O O . LEU A 1 72 ? -9.572 -2.435 2.270 1.00 94.88 72 LEU A O 1
ATOM 529 N N . GLY A 1 73 ? -7.491 -2.285 3.097 1.00 94.81 73 GLY A N 1
ATOM 530 C CA . GLY A 1 73 ? -6.970 -3.541 2.573 1.00 94.81 73 GLY A CA 1
ATOM 531 C C . GLY A 1 73 ? -6.133 -4.291 3.608 1.00 94.81 73 GLY A C 1
ATOM 532 O O . GLY A 1 73 ? -5.994 -3.884 4.764 1.00 94.81 73 GLY A O 1
ATOM 533 N N . ARG A 1 74 ? -5.561 -5.415 3.182 1.00 95.44 74 ARG A N 1
ATOM 534 C CA . ARG A 1 74 ? -4.614 -6.211 3.971 1.00 95.44 74 ARG A CA 1
ATOM 535 C C . ARG A 1 74 ? -3.249 -6.181 3.311 1.00 95.44 74 ARG A C 1
ATOM 537 O O . ARG A 1 74 ? -3.165 -6.372 2.096 1.00 95.44 74 ARG A O 1
ATOM 544 N N . VAL A 1 75 ? -2.198 -6.004 4.106 1.00 95.25 75 VAL A N 1
ATOM 545 C CA . VAL A 1 75 ? -0.825 -6.158 3.615 1.00 95.25 75 VAL A CA 1
ATOM 546 C C . VAL A 1 75 ? -0.632 -7.615 3.188 1.00 95.25 75 VAL A C 1
ATOM 548 O O . VAL A 1 75 ? -0.906 -8.542 3.949 1.00 95.25 75 VAL A O 1
ATOM 551 N N . ALA A 1 76 ? -0.232 -7.811 1.936 1.00 94.44 76 ALA A N 1
ATOM 552 C CA . ALA A 1 76 ? -0.061 -9.117 1.306 1.00 94.44 76 ALA A CA 1
ATOM 553 C C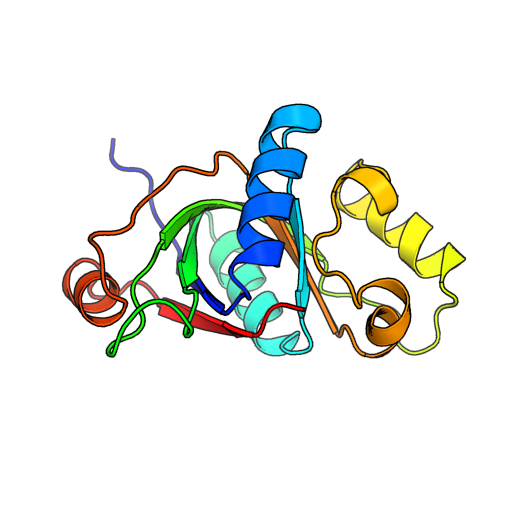 . ALA A 1 76 ? 1.412 -9.515 1.166 1.00 94.44 76 ALA A C 1
ATOM 555 O O . ALA A 1 76 ? 1.714 -10.704 1.143 1.00 94.44 76 ALA A O 1
ATOM 556 N N . GLY A 1 77 ? 2.306 -8.531 1.072 1.00 94.00 77 GLY A N 1
ATOM 557 C CA . GLY A 1 77 ? 3.740 -8.735 0.925 1.00 94.00 77 GLY A CA 1
ATOM 558 C C . GLY A 1 77 ? 4.491 -7.411 0.989 1.00 94.00 77 GLY A C 1
ATOM 559 O O . GLY A 1 77 ? 3.904 -6.348 0.776 1.00 94.00 77 GLY A O 1
ATOM 560 N N . LEU A 1 78 ? 5.780 -7.492 1.292 1.00 95.19 78 LEU A N 1
ATOM 561 C CA . LEU A 1 78 ? 6.705 -6.367 1.349 1.00 95.19 78 LEU A CA 1
ATOM 562 C C . LEU A 1 78 ? 7.970 -6.756 0.588 1.00 95.19 78 LEU A C 1
ATOM 564 O O . LEU A 1 78 ? 8.408 -7.902 0.680 1.00 95.19 78 LEU A O 1
ATOM 568 N N . TRP A 1 79 ? 8.567 -5.805 -0.120 1.00 95.50 79 TRP A N 1
ATOM 569 C CA . TRP A 1 79 ? 9.891 -5.970 -0.712 1.00 95.50 79 TRP A CA 1
ATOM 570 C C . TRP A 1 79 ? 10.745 -4.758 -0.345 1.00 95.50 79 TRP A C 1
ATOM 572 O O . TRP A 1 79 ? 10.464 -3.653 -0.795 1.00 95.50 79 TRP A O 1
ATOM 582 N N . THR A 1 80 ? 11.730 -4.952 0.534 1.00 94.00 80 THR A N 1
ATOM 583 C CA . THR A 1 80 ? 12.507 -3.868 1.177 1.00 94.00 80 THR A CA 1
ATOM 584 C C . THR A 1 80 ? 13.998 -3.873 0.839 1.00 94.00 80 THR A C 1
ATOM 586 O O . THR A 1 80 ? 14.738 -2.994 1.290 1.00 94.00 80 THR A O 1
ATOM 589 N N . ASP A 1 81 ? 14.429 -4.878 0.080 1.00 90.75 81 ASP A N 1
ATOM 590 C CA . ASP A 1 81 ? 15.818 -5.108 -0.311 1.00 90.75 81 ASP A CA 1
ATOM 591 C C . ASP A 1 81 ? 15.964 -4.770 -1.797 1.00 90.75 81 ASP A C 1
ATOM 593 O O . ASP A 1 81 ? 16.157 -5.644 -2.646 1.00 90.75 81 ASP A O 1
ATOM 597 N N . ILE A 1 82 ? 15.753 -3.490 -2.111 1.00 89.62 82 ILE A N 1
ATOM 598 C CA . ILE A 1 82 ? 15.843 -2.963 -3.473 1.00 89.62 82 ILE A CA 1
ATOM 599 C C . ILE A 1 82 ? 17.309 -2.648 -3.779 1.00 89.62 82 ILE A C 1
ATOM 601 O O . ILE A 1 82 ? 17.937 -1.931 -2.998 1.00 89.62 82 ILE A O 1
ATOM 605 N N . PRO A 1 83 ? 17.884 -3.170 -4.875 1.00 85.94 83 PRO A N 1
ATOM 606 C CA . PRO A 1 83 ? 19.253 -2.831 -5.244 1.00 85.94 83 PRO A CA 1
ATOM 607 C C . PRO A 1 83 ? 19.356 -1.361 -5.682 1.00 85.94 83 PRO A C 1
ATOM 609 O O . PRO A 1 83 ? 18.612 -0.932 -6.559 1.00 85.94 83 PRO A O 1
ATOM 612 N N . GLU A 1 84 ? 20.304 -0.614 -5.107 1.00 80.69 84 GLU A N 1
ATOM 613 C CA . GLU A 1 84 ? 20.450 0.843 -5.303 1.00 80.69 84 GLU A CA 1
ATOM 614 C C . GLU A 1 84 ? 20.792 1.252 -6.748 1.00 80.69 84 GLU A C 1
ATOM 616 O O . GLU A 1 84 ? 20.397 2.323 -7.197 1.00 80.69 84 GLU A O 1
ATOM 621 N N . GLU A 1 85 ? 21.494 0.397 -7.495 1.00 83.94 85 GLU A N 1
ATOM 622 C CA . GLU A 1 85 ? 21.963 0.682 -8.863 1.00 83.94 85 GLU A CA 1
ATOM 623 C C . GLU A 1 85 ? 21.354 -0.264 -9.915 1.00 83.94 85 GLU A C 1
ATOM 625 O O . GLU A 1 85 ? 21.884 -0.410 -11.018 1.00 83.94 85 GLU A O 1
ATOM 630 N N . ALA A 1 86 ? 20.251 -0.946 -9.585 1.00 83.06 86 ALA A N 1
ATOM 631 C CA . ALA A 1 86 ? 19.613 -1.869 -10.520 1.00 83.06 86 ALA A CA 1
ATOM 632 C C . ALA A 1 86 ? 18.933 -1.136 -11.682 1.00 83.06 86 ALA A C 1
ATOM 634 O O . ALA A 1 86 ? 18.283 -0.098 -11.529 1.00 83.06 86 ALA A O 1
ATOM 635 N N . ARG A 1 87 ? 19.028 -1.740 -12.865 1.00 87.00 87 ARG A N 1
ATOM 636 C CA . ARG A 1 87 ? 18.286 -1.296 -14.049 1.00 87.00 87 ARG A CA 1
ATOM 637 C C . ARG A 1 87 ? 16.809 -1.658 -13.922 1.00 87.00 87 ARG A C 1
ATOM 639 O O . ARG A 1 87 ? 16.436 -2.552 -13.163 1.00 87.00 87 ARG A O 1
ATOM 646 N N . SER A 1 88 ? 15.960 -0.997 -14.709 1.00 86.50 88 SER A N 1
ATOM 647 C CA . SER A 1 88 ? 14.506 -1.212 -14.665 1.00 86.50 88 SER A CA 1
ATOM 648 C C . SER A 1 88 ? 14.128 -2.687 -14.839 1.00 86.50 88 SER A C 1
ATOM 650 O O . SER A 1 88 ? 13.282 -3.201 -14.112 1.00 86.50 88 SER A O 1
ATOM 652 N N . GLU A 1 89 ? 14.797 -3.402 -15.742 1.00 89.00 89 GLU A N 1
ATOM 653 C CA . GLU A 1 89 ? 14.546 -4.822 -15.996 1.00 89.00 89 GLU A CA 1
ATOM 654 C C . GLU A 1 89 ? 14.867 -5.687 -14.771 1.00 89.00 89 GLU A C 1
ATOM 656 O O . GLU A 1 89 ? 14.084 -6.562 -14.410 1.00 89.00 89 GLU A O 1
ATOM 661 N N . GLU A 1 90 ? 15.973 -5.401 -14.084 1.00 90.75 90 GLU A N 1
ATOM 662 C CA . GLU A 1 90 ? 16.394 -6.115 -12.873 1.00 90.75 90 GLU A CA 1
ATOM 663 C C . GLU A 1 90 ? 15.416 -5.863 -11.720 1.00 90.75 90 GLU A C 1
ATOM 665 O O . GLU A 1 90 ? 15.071 -6.785 -10.975 1.00 90.75 90 GLU A O 1
ATOM 670 N N . ILE A 1 91 ? 14.901 -4.634 -11.618 1.00 91.00 91 ILE A N 1
ATOM 671 C CA . ILE A 1 91 ? 13.838 -4.284 -10.676 1.00 91.00 91 ILE A CA 1
ATOM 672 C C . ILE A 1 91 ? 12.546 -5.039 -11.007 1.00 91.00 91 ILE A C 1
ATOM 674 O O . ILE A 1 91 ? 11.959 -5.645 -10.111 1.00 91.00 91 ILE A O 1
ATOM 678 N N . LYS A 1 92 ? 12.114 -5.073 -12.274 1.00 92.19 92 LYS A N 1
ATOM 679 C CA . LYS A 1 92 ? 10.908 -5.810 -12.697 1.00 92.19 92 LYS A CA 1
ATOM 680 C C . LYS A 1 92 ? 11.049 -7.321 -12.459 1.00 92.19 92 LYS A C 1
ATOM 682 O O . LYS A 1 92 ? 10.088 -7.968 -12.039 1.00 92.19 92 LYS A O 1
ATOM 687 N N . GLU A 1 93 ? 12.237 -7.891 -12.653 1.00 92.69 93 GLU A N 1
ATOM 688 C CA . GLU A 1 93 ? 12.522 -9.293 -12.324 1.00 92.69 93 GLU A CA 1
ATOM 689 C C . GLU A 1 93 ? 12.489 -9.564 -10.814 1.00 92.69 93 GLU A C 1
ATOM 691 O O . GLU A 1 93 ? 11.882 -10.544 -10.372 1.00 92.69 93 GLU A O 1
ATOM 696 N N . GLY A 1 94 ? 13.132 -8.710 -10.011 1.00 93.25 94 GLY A N 1
ATOM 697 C CA . GLY A 1 94 ? 13.100 -8.794 -8.548 1.00 93.25 94 GLY A CA 1
ATOM 698 C C . GLY A 1 94 ? 11.676 -8.671 -8.007 1.00 93.25 94 GLY A C 1
ATOM 699 O O . GLY A 1 94 ? 11.247 -9.476 -7.179 1.00 93.25 94 GLY A O 1
ATOM 700 N N . PHE A 1 95 ? 10.904 -7.751 -8.578 1.00 94.06 95 PHE A N 1
ATOM 701 C CA . PHE A 1 95 ? 9.495 -7.556 -8.278 1.00 94.06 95 PHE A CA 1
ATOM 702 C C . PHE A 1 95 ? 8.677 -8.816 -8.552 1.00 94.06 95 PHE A C 1
ATOM 704 O O . PHE A 1 95 ? 7.917 -9.271 -7.694 1.00 94.06 95 PHE A O 1
ATOM 711 N N . ALA A 1 96 ? 8.847 -9.408 -9.737 1.00 95.19 96 ALA A N 1
ATOM 712 C CA . ALA A 1 96 ? 8.128 -10.615 -10.118 1.00 95.19 96 ALA A CA 1
ATOM 713 C C . ALA A 1 96 ? 8.446 -11.780 -9.171 1.00 95.19 96 ALA A C 1
ATOM 715 O O . ALA A 1 96 ? 7.545 -12.541 -8.818 1.00 95.19 96 ALA A O 1
ATOM 716 N N . LYS A 1 97 ? 9.694 -11.887 -8.697 1.00 94.62 97 LYS A N 1
ATOM 717 C CA . LYS A 1 97 ? 10.087 -12.869 -7.674 1.00 94.62 97 LYS A CA 1
ATOM 718 C C . LYS A 1 97 ? 9.428 -12.588 -6.321 1.00 94.62 97 LYS A C 1
ATOM 720 O O . LYS A 1 97 ? 8.978 -13.529 -5.674 1.00 94.62 97 LYS A O 1
ATOM 725 N N . ALA A 1 98 ? 9.351 -11.323 -5.906 1.00 94.75 98 ALA A N 1
ATOM 726 C CA . ALA A 1 98 ? 8.794 -10.933 -4.611 1.00 94.75 98 ALA A CA 1
ATOM 727 C C . ALA A 1 98 ? 7.263 -11.081 -4.541 1.00 94.75 98 ALA A C 1
ATOM 729 O O . ALA A 1 98 ? 6.730 -11.541 -3.533 1.00 94.75 98 ALA A O 1
ATOM 730 N N . PHE A 1 99 ? 6.549 -10.711 -5.608 1.00 95.94 99 PHE A N 1
ATOM 731 C CA . PHE A 1 99 ? 5.082 -10.635 -5.605 1.00 95.94 99 PHE A CA 1
ATOM 732 C C . PHE A 1 99 ? 4.391 -11.694 -6.471 1.00 95.94 99 PHE A C 1
ATOM 734 O O . PHE A 1 99 ? 3.172 -11.847 -6.382 1.00 95.94 99 PHE A O 1
ATOM 741 N N . GLY A 1 100 ? 5.127 -12.425 -7.313 1.00 95.94 100 GLY A N 1
ATOM 742 C CA . GLY A 1 100 ? 4.556 -13.424 -8.224 1.00 95.94 100 GLY A CA 1
ATOM 743 C C . GLY A 1 100 ? 3.635 -12.822 -9.291 1.00 95.94 100 GLY A C 1
ATOM 744 O O . GLY A 1 100 ? 2.720 -13.496 -9.768 1.00 95.94 100 GLY A O 1
ATOM 745 N N . LYS A 1 101 ? 3.820 -11.538 -9.621 1.00 95.75 101 LYS A N 1
ATOM 746 C CA . LYS A 1 101 ? 2.989 -10.767 -10.557 1.00 95.75 101 LYS A CA 1
ATOM 747 C C . LYS A 1 101 ? 3.855 -9.965 -11.519 1.00 95.75 101 LYS A C 1
ATOM 749 O O . LYS A 1 101 ? 4.980 -9.603 -11.183 1.00 95.75 101 LYS A O 1
ATOM 754 N N . CYS A 1 102 ? 3.312 -9.674 -12.699 1.00 93.81 102 CYS A N 1
ATOM 755 C CA . CYS A 1 102 ? 3.940 -8.739 -13.620 1.00 93.81 102 CYS A CA 1
ATOM 756 C C . CYS A 1 102 ? 3.860 -7.324 -13.041 1.00 93.81 102 CYS A C 1
ATOM 758 O O . CYS A 1 102 ? 2.809 -6.916 -12.549 1.00 93.81 102 CYS A O 1
ATOM 760 N N . TRP A 1 103 ? 4.964 -6.583 -13.122 1.00 92.94 103 TRP A N 1
ATOM 761 C CA . TRP A 1 103 ? 5.051 -5.195 -12.670 1.00 92.94 103 TRP A CA 1
ATOM 762 C C . TRP A 1 103 ? 3.924 -4.330 -13.247 1.00 92.94 103 TRP A C 1
ATOM 764 O O . TRP A 1 103 ? 3.213 -3.649 -12.510 1.00 92.94 103 TRP A O 1
ATOM 774 N N . ASP A 1 104 ? 3.721 -4.404 -14.563 1.00 91.56 104 ASP A N 1
ATOM 775 C CA . ASP A 1 104 ? 2.815 -3.508 -15.287 1.00 91.56 104 ASP A CA 1
ATOM 776 C C . ASP A 1 104 ? 1.329 -3.749 -14.959 1.00 91.56 104 ASP A C 1
ATOM 778 O O . ASP A 1 104 ? 0.512 -2.841 -15.138 1.00 91.56 104 ASP A O 1
ATOM 782 N N . ASP A 1 105 ? 1.001 -4.930 -14.421 1.00 94.38 105 ASP A N 1
ATOM 783 C CA . ASP A 1 105 ? -0.363 -5.342 -14.068 1.00 94.38 105 ASP A CA 1
ATOM 784 C C . ASP A 1 105 ? -0.809 -4.823 -12.695 1.00 94.38 105 ASP A C 1
ATOM 786 O O . ASP A 1 105 ? -1.992 -4.548 -12.481 1.00 94.38 105 ASP A O 1
ATOM 790 N N . VAL A 1 106 ? 0.117 -4.748 -11.732 1.00 95.44 106 VAL A N 1
ATOM 791 C CA . VAL A 1 106 ? -0.239 -4.543 -10.316 1.00 95.44 106 VAL A CA 1
ATOM 792 C C . VAL A 1 106 ? 0.408 -3.325 -9.672 1.00 95.44 106 VAL A C 1
ATOM 794 O O . VAL A 1 106 ? -0.073 -2.902 -8.621 1.00 95.44 106 VAL A O 1
ATOM 797 N N . VAL A 1 107 ? 1.474 -2.761 -10.253 1.00 94.19 107 VAL A N 1
ATOM 798 C CA . VAL A 1 107 ? 2.105 -1.554 -9.705 1.00 94.19 107 VAL A CA 1
ATOM 799 C C . VAL A 1 107 ? 1.218 -0.344 -9.975 1.00 94.19 107 VAL A C 1
ATOM 801 O O . VAL A 1 107 ? 0.899 -0.014 -11.119 1.00 94.19 107 VAL A O 1
ATOM 804 N N . VAL A 1 108 ? 0.823 0.320 -8.900 1.00 92.94 108 VAL A N 1
ATOM 805 C CA . VAL A 1 108 ? 0.007 1.531 -8.892 1.00 92.94 108 VAL A CA 1
ATOM 806 C C . VAL A 1 108 ? 0.924 2.757 -8.880 1.00 92.94 108 VAL A C 1
ATOM 808 O O . VAL A 1 108 ? 2.059 2.656 -8.430 1.00 92.94 108 VAL A O 1
ATOM 811 N N . GLY A 1 109 ? 0.441 3.885 -9.405 1.00 85.56 109 GLY A N 1
ATOM 812 C CA . GLY A 1 109 ? 1.210 5.122 -9.531 1.00 85.56 109 GLY A CA 1
ATOM 813 C C . GLY A 1 109 ? 1.489 5.468 -10.989 1.00 85.56 109 GLY A C 1
ATOM 814 O O . GLY A 1 109 ? 2.131 4.706 -11.716 1.00 85.56 109 GLY A O 1
ATOM 815 N N . LYS A 1 110 ? 1.014 6.628 -11.456 1.00 71.62 110 LYS A N 1
ATOM 816 C CA . LYS A 1 110 ? 1.272 7.081 -12.841 1.00 71.62 110 LYS A CA 1
ATOM 817 C C . LYS A 1 110 ? 2.746 7.367 -13.115 1.00 71.62 110 LYS A C 1
ATOM 819 O O . LYS A 1 110 ? 3.197 7.233 -14.248 1.00 71.62 110 LYS A O 1
ATOM 824 N N . GLU A 1 111 ? 3.488 7.759 -12.087 1.00 72.62 111 GLU A N 1
ATOM 825 C CA . GLU A 1 111 ? 4.897 8.140 -12.189 1.00 72.62 111 GLU A CA 1
ATOM 826 C C . GLU A 1 111 ? 5.837 6.942 -11.937 1.00 72.62 111 GLU A C 1
ATOM 828 O O . GLU A 1 111 ? 7.052 7.118 -11.874 1.00 72.62 111 GLU A O 1
ATOM 833 N N . ARG A 1 112 ? 5.299 5.710 -11.860 1.00 71.94 112 ARG A N 1
ATOM 834 C CA . ARG A 1 112 ? 6.033 4.482 -11.500 1.00 71.94 112 ARG A CA 1
ATOM 835 C C . ARG A 1 112 ? 7.318 4.244 -12.289 1.00 71.94 112 ARG A C 1
ATOM 837 O O . ARG A 1 112 ? 8.310 3.819 -11.718 1.00 71.94 112 ARG A O 1
ATOM 844 N N . GLU A 1 113 ? 7.337 4.539 -13.587 1.00 70.00 113 GLU A N 1
ATOM 845 C CA . GLU A 1 113 ? 8.536 4.327 -14.415 1.00 70.00 113 GLU A CA 1
ATOM 846 C C . GLU A 1 113 ? 9.567 5.452 -14.291 1.00 70.00 113 GLU A C 1
ATOM 848 O O . GLU A 1 113 ? 10.747 5.241 -14.546 1.00 70.00 113 GLU A O 1
ATOM 853 N N . VAL A 1 114 ? 9.140 6.644 -13.878 1.00 78.06 114 VAL A N 1
ATOM 854 C CA . VAL A 1 114 ? 10.043 7.778 -13.644 1.00 78.06 114 VAL A CA 1
ATOM 855 C C . VAL A 1 114 ? 10.628 7.704 -12.235 1.00 78.06 114 VAL A C 1
ATOM 857 O O . VAL A 1 114 ? 11.767 8.112 -12.009 1.00 78.06 114 VAL A O 1
ATOM 860 N N . LEU A 1 115 ? 9.853 7.175 -11.286 1.00 78.75 115 LEU A N 1
ATOM 861 C CA . LEU A 1 115 ? 10.191 7.195 -9.871 1.00 78.75 115 LEU A CA 1
ATOM 862 C C . LEU A 1 115 ? 10.788 5.894 -9.333 1.00 78.75 115 LEU A C 1
ATOM 864 O O . LEU A 1 115 ? 11.322 5.935 -8.227 1.00 78.75 115 LEU A O 1
ATOM 868 N N . PHE A 1 116 ? 10.761 4.773 -10.070 1.00 79.50 116 PHE A N 1
ATOM 869 C CA . PHE A 1 116 ? 11.218 3.485 -9.519 1.00 79.50 116 PHE A CA 1
ATOM 870 C C . PHE A 1 116 ? 12.657 3.515 -8.990 1.00 79.50 116 PHE A C 1
ATOM 872 O O . PHE A 1 116 ? 12.949 2.844 -8.008 1.00 79.50 116 PHE A O 1
ATOM 879 N N . GLN A 1 117 ? 13.543 4.312 -9.598 1.00 82.88 117 GLN A N 1
ATOM 880 C CA . GLN A 1 117 ? 14.937 4.457 -9.157 1.00 82.88 117 GLN A CA 1
ATOM 881 C C . GLN A 1 117 ? 15.079 5.125 -7.778 1.00 82.88 117 GLN A C 1
ATOM 883 O O . GLN A 1 117 ? 16.140 5.070 -7.170 1.00 82.88 117 GLN A O 1
ATOM 888 N N . PHE A 1 118 ? 14.023 5.780 -7.291 1.00 85.31 118 PHE A N 1
ATOM 889 C CA . PHE A 1 118 ? 13.974 6.408 -5.970 1.00 85.31 118 PHE A CA 1
ATOM 890 C C . PHE A 1 118 ? 13.201 5.568 -4.952 1.00 85.31 118 PHE A C 1
ATOM 892 O O . PHE A 1 118 ? 13.134 5.931 -3.779 1.00 85.31 118 PHE A O 1
ATOM 899 N N . TRP A 1 119 ? 12.565 4.480 -5.386 1.00 90.31 119 TRP A N 1
ATOM 900 C CA . TRP A 1 119 ? 11.797 3.628 -4.495 1.00 90.31 119 TRP A CA 1
ATOM 901 C C . TRP A 1 119 ? 12.732 2.750 -3.674 1.00 90.31 119 TRP A C 1
ATOM 903 O O . TRP A 1 119 ? 13.497 1.947 -4.198 1.00 90.31 119 TRP A O 1
ATOM 913 N N . GLU A 1 120 ? 12.625 2.885 -2.358 1.00 92.81 120 GLU A N 1
ATOM 914 C CA . GLU A 1 120 ? 13.421 2.120 -1.402 1.00 92.81 120 GLU A CA 1
ATOM 915 C C . GLU A 1 120 ? 12.742 0.803 -1.017 1.00 92.81 120 GLU A C 1
ATOM 917 O O . GLU A 1 120 ? 13.390 -0.109 -0.501 1.00 92.81 120 G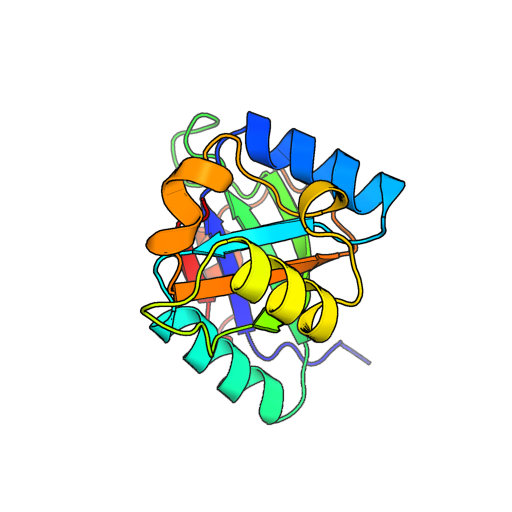LU A O 1
ATOM 922 N N . ALA A 1 121 ? 11.423 0.710 -1.209 1.00 94.50 121 ALA A N 1
ATOM 923 C CA . ALA A 1 121 ? 10.642 -0.475 -0.893 1.00 94.50 121 ALA A CA 1
ATOM 924 C C . ALA A 1 121 ? 9.278 -0.483 -1.602 1.00 94.50 121 ALA A C 1
ATOM 926 O O . ALA A 1 121 ? 8.793 0.542 -2.084 1.00 94.50 121 ALA A O 1
ATOM 927 N N . TYR A 1 122 ? 8.635 -1.652 -1.599 1.00 95.12 122 TYR A N 1
ATOM 928 C CA . TYR A 1 122 ? 7.297 -1.872 -2.139 1.00 95.12 122 TYR A CA 1
ATOM 929 C C . TYR A 1 122 ? 6.399 -2.546 -1.114 1.00 95.12 122 TYR A C 1
ATOM 931 O O . TYR A 1 122 ? 6.823 -3.445 -0.381 1.00 95.12 122 TYR A O 1
ATOM 939 N N . VAL A 1 123 ? 5.126 -2.162 -1.125 1.00 96.00 123 VAL A N 1
ATOM 940 C CA . VAL A 1 123 ? 4.077 -2.777 -0.310 1.00 96.00 123 VAL A CA 1
ATOM 941 C C . VAL A 1 123 ? 2.946 -3.282 -1.193 1.00 96.00 123 VAL A C 1
ATOM 943 O O . VAL A 1 123 ? 2.323 -2.529 -1.938 1.00 96.00 123 VAL A O 1
ATOM 946 N N . GLY A 1 124 ? 2.679 -4.582 -1.097 1.00 96.69 124 GLY A N 1
ATOM 947 C CA . GLY A 1 124 ? 1.550 -5.232 -1.746 1.00 96.69 124 GLY A CA 1
ATOM 948 C C . GLY A 1 124 ? 0.323 -5.235 -0.842 1.00 96.69 124 GLY A C 1
ATOM 949 O O . GLY A 1 124 ? 0.403 -5.614 0.328 1.00 96.69 124 GLY A O 1
ATOM 950 N N . VAL A 1 125 ? -0.828 -4.863 -1.393 1.00 96.88 125 VAL A N 1
ATOM 951 C CA . VAL A 1 125 ? -2.114 -4.780 -0.699 1.00 96.88 125 VAL A CA 1
ATOM 952 C C . VAL A 1 125 ? -3.168 -5.599 -1.443 1.00 96.88 125 VAL A C 1
ATOM 954 O O . VAL A 1 125 ? -3.287 -5.540 -2.667 1.00 96.88 125 VAL A O 1
ATOM 957 N N . LYS A 1 126 ? -3.957 -6.368 -0.689 1.00 96.94 126 LYS A N 1
ATOM 958 C CA . LYS A 1 126 ? -5.060 -7.201 -1.194 1.00 96.94 126 LYS A CA 1
ATOM 959 C C . LYS A 1 126 ? -6.368 -6.913 -0.461 1.00 96.94 126 LYS A C 1
ATOM 961 O O . LYS A 1 126 ? -6.383 -6.223 0.557 1.00 96.94 126 LYS A O 1
ATOM 966 N N . ALA A 1 127 ? -7.456 -7.515 -0.948 1.00 94.75 127 ALA A N 1
ATOM 967 C CA . ALA A 1 127 ? -8.780 -7.470 -0.317 1.00 94.75 127 ALA A CA 1
ATOM 968 C C . ALA A 1 127 ? -9.277 -6.037 -0.031 1.00 94.75 127 ALA A C 1
ATOM 970 O O . ALA A 1 127 ? -9.849 -5.769 1.026 1.00 94.75 127 ALA A O 1
ATOM 971 N N . LEU A 1 128 ? -9.031 -5.130 -0.979 1.00 95.31 128 LEU A N 1
ATOM 972 C CA . LEU A 1 128 ? -9.335 -3.709 -0.870 1.00 95.31 128 LEU A CA 1
ATOM 973 C C . LEU A 1 128 ? -10.849 -3.449 -0.893 1.00 95.31 128 LEU A C 1
ATOM 975 O O . LEU A 1 128 ? -11.559 -3.969 -1.755 1.00 95.31 128 LEU A O 1
ATOM 979 N N . LYS A 1 129 ? -11.341 -2.633 0.043 1.00 94.19 129 LYS A N 1
ATOM 980 C CA . LYS A 1 129 ? -12.751 -2.230 0.157 1.00 94.19 129 LYS A CA 1
ATOM 981 C C . LYS A 1 129 ? -12.873 -0.752 0.548 1.00 94.19 129 LYS A C 1
ATOM 983 O O . LYS A 1 129 ? -12.042 -0.290 1.329 1.00 94.19 129 LYS A O 1
ATOM 988 N N . PRO A 1 130 ? -13.913 -0.033 0.090 1.00 91.88 130 PRO A N 1
ATOM 989 C CA . PRO A 1 130 ? -14.179 1.335 0.533 1.00 91.88 130 PRO A CA 1
ATOM 990 C C . PRO A 1 130 ? -14.340 1.437 2.050 1.00 91.88 130 PRO A C 1
ATOM 992 O O . PRO A 1 130 ? -14.937 0.559 2.673 1.00 91.88 130 PRO A O 1
ATOM 995 N N . HIS A 1 131 ? -13.818 2.518 2.633 1.00 90.06 131 HIS A N 1
ATOM 996 C CA . HIS A 1 131 ? -13.929 2.799 4.067 1.00 90.06 131 HIS A CA 1
ATOM 997 C C . HIS A 1 131 ? -14.100 4.301 4.417 1.00 90.06 131 HIS A C 1
ATOM 999 O O . HIS A 1 131 ? -13.549 4.741 5.423 1.00 90.06 131 HIS A O 1
ATOM 1005 N N . PRO A 1 132 ? -14.881 5.095 3.657 1.00 81.88 132 PRO A N 1
ATOM 1006 C CA . PRO A 1 132 ? -14.830 6.569 3.642 1.00 81.88 132 PRO A CA 1
ATOM 1007 C C . PRO A 1 132 ? -15.233 7.301 4.937 1.00 81.88 132 PRO A C 1
ATOM 1009 O O . PRO A 1 132 ? -15.186 8.524 4.978 1.00 81.88 132 PRO A O 1
ATOM 1012 N N . GLU A 1 133 ? -15.650 6.599 5.989 1.00 83.50 133 GLU A N 1
ATOM 1013 C CA . GLU A 1 133 ? -16.166 7.200 7.231 1.00 83.50 133 GLU A CA 1
ATOM 1014 C C . GLU A 1 133 ? -15.185 7.124 8.415 1.00 83.50 133 GLU A C 1
ATOM 1016 O O . GLU A 1 133 ? -15.537 7.459 9.549 1.00 83.50 133 GLU A O 1
ATOM 1021 N N . VAL A 1 134 ? -13.954 6.655 8.191 1.00 88.50 134 VAL A N 1
ATOM 1022 C CA . VAL A 1 134 ? -12.950 6.504 9.256 1.00 88.50 134 VAL A CA 1
ATOM 1023 C C . VAL A 1 134 ? -11.809 7.488 9.073 1.00 88.50 134 VAL A C 1
ATOM 1025 O O . VAL A 1 134 ? -11.285 7.655 7.982 1.00 88.50 134 VAL A O 1
ATOM 1028 N N . THR A 1 13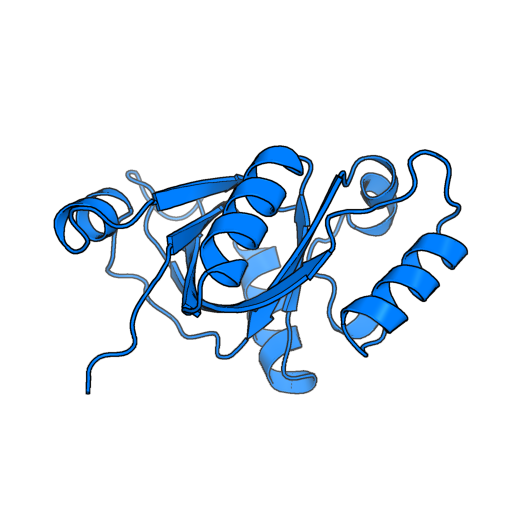5 ? -11.394 8.129 10.161 1.00 89.38 135 THR A N 1
ATOM 1029 C CA . THR A 1 135 ? -10.252 9.049 10.187 1.00 89.38 135 THR A CA 1
ATOM 1030 C C . THR A 1 135 ? -9.020 8.371 10.779 1.00 89.38 135 THR A C 1
ATOM 1032 O O . THR A 1 135 ? -9.135 7.433 11.571 1.00 89.38 135 THR A O 1
ATOM 1035 N N . VAL A 1 136 ? -7.825 8.881 10.463 1.00 87.81 136 VAL A N 1
ATOM 1036 C CA . VAL A 1 136 ? -6.577 8.406 11.096 1.00 87.81 136 VAL A CA 1
ATOM 1037 C C . VAL A 1 136 ? -6.622 8.545 12.624 1.00 87.81 136 VAL A C 1
ATOM 1039 O O . VAL A 1 136 ? -6.144 7.658 13.330 1.00 87.81 136 VAL A O 1
ATOM 1042 N N . ALA A 1 137 ? -7.232 9.615 13.147 1.00 88.94 137 ALA A N 1
ATOM 1043 C CA . ALA A 1 137 ? -7.413 9.804 14.589 1.00 88.94 137 ALA A CA 1
ATOM 1044 C C . ALA A 1 137 ? -8.220 8.654 15.210 1.00 88.94 137 ALA A C 1
ATOM 1046 O O . ALA A 1 137 ? -7.758 8.013 16.152 1.00 88.94 137 ALA A O 1
ATOM 1047 N N . ARG A 1 138 ? -9.359 8.311 14.599 1.00 91.25 138 ARG A N 1
ATOM 1048 C CA . ARG A 1 138 ? -10.207 7.204 15.046 1.00 91.25 138 ARG A CA 1
ATOM 1049 C C . ARG A 1 138 ? -9.487 5.853 14.987 1.00 91.25 138 ARG A C 1
ATOM 1051 O O . ARG A 1 138 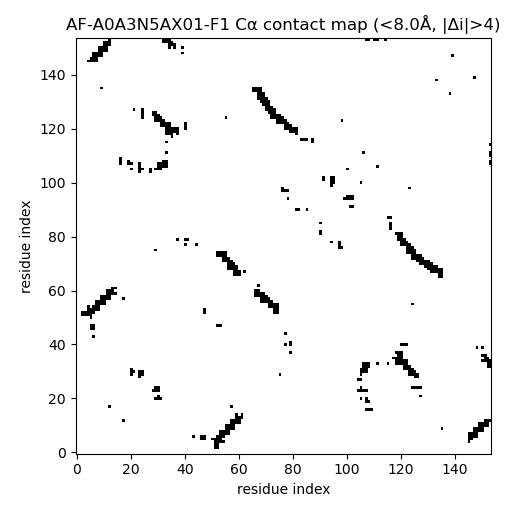? -9.604 5.062 15.915 1.00 91.25 138 ARG A O 1
ATOM 1058 N N . ILE A 1 139 ? -8.692 5.603 13.942 1.00 91.56 139 ILE A N 1
ATOM 1059 C CA . ILE A 1 139 ? -7.876 4.378 13.836 1.00 91.56 139 ILE A CA 1
ATOM 1060 C C . ILE A 1 139 ? -6.928 4.251 15.035 1.00 91.56 139 ILE A C 1
ATOM 1062 O O . ILE A 1 139 ? -6.808 3.166 15.605 1.00 91.56 139 ILE A O 1
ATOM 1066 N N . ARG A 1 140 ? -6.266 5.345 15.427 1.00 90.94 140 ARG A N 1
ATOM 1067 C CA . ARG A 1 140 ? -5.349 5.365 16.578 1.00 90.94 140 ARG A CA 1
ATOM 1068 C C . ARG A 1 140 ? -6.080 5.150 17.902 1.00 90.94 140 A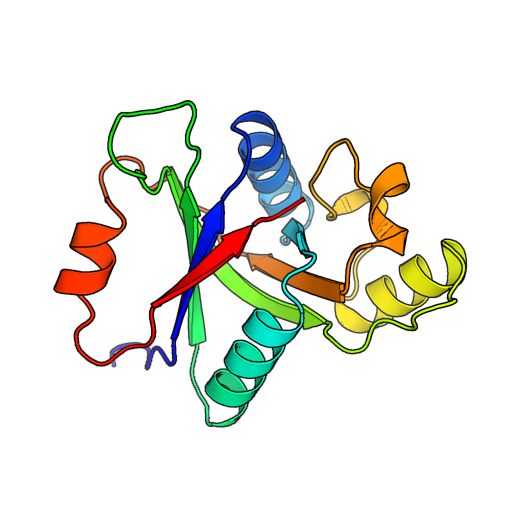RG A C 1
ATOM 1070 O O . ARG A 1 140 ? -5.585 4.408 18.743 1.00 90.94 140 ARG A O 1
ATOM 1077 N N . GLU A 1 141 ? -7.246 5.766 18.069 1.00 92.44 141 GLU A N 1
ATOM 1078 C CA . GLU A 1 141 ? -8.084 5.622 19.266 1.00 92.44 141 GLU A CA 1
ATOM 1079 C C . GLU A 1 141 ? -8.613 4.191 19.442 1.00 92.44 141 GLU A C 1
ATOM 1081 O O . GLU A 1 141 ? -8.580 3.652 20.546 1.00 92.44 141 GLU A O 1
ATOM 1086 N N . GLU A 1 142 ? -9.064 3.552 18.359 1.00 91.25 142 GLU A N 1
ATOM 1087 C CA . GLU A 1 142 ? -9.650 2.204 18.387 1.00 91.25 142 GLU A CA 1
ATOM 1088 C C . GLU A 1 142 ? -8.608 1.079 18.503 1.00 91.25 142 GLU A C 1
ATOM 1090 O O . GLU A 1 142 ? -8.966 -0.062 18.801 1.00 91.25 142 GLU A O 1
ATOM 1095 N N . ASN A 1 143 ? -7.324 1.368 18.270 1.00 89.88 143 ASN A N 1
ATOM 1096 C CA . ASN A 1 143 ? -6.252 0.367 18.269 1.00 89.88 143 ASN A CA 1
ATOM 1097 C C . ASN A 1 143 ? -5.128 0.734 19.260 1.00 89.88 143 ASN A C 1
ATOM 1099 O O . ASN A 1 143 ? -3.964 0.853 18.862 1.00 89.88 143 ASN A O 1
ATOM 1103 N N . PRO A 1 144 ? -5.444 0.900 20.561 1.00 89.25 144 PRO A N 1
ATOM 1104 C CA . PRO A 1 144 ? -4.447 1.269 21.555 1.00 89.25 144 PRO A CA 1
ATOM 1105 C C . PRO A 1 144 ? -3.392 0.164 21.688 1.00 89.25 144 PRO A C 1
ATOM 1107 O O . PRO A 1 144 ? -3.711 -1.011 21.870 1.00 89.25 144 PRO A O 1
ATOM 1110 N N . GLY A 1 145 ? -2.117 0.544 21.595 1.00 87.94 145 GLY A N 1
ATOM 1111 C CA . GLY A 1 145 ? -0.986 -0.384 21.704 1.00 87.94 145 GLY A CA 1
ATOM 1112 C C . GLY A 1 145 ? -0.627 -1.133 20.416 1.00 87.94 145 GLY A C 1
ATOM 1113 O O . GLY A 1 145 ? 0.352 -1.876 20.422 1.00 87.94 145 GLY A O 1
ATOM 1114 N N . ILE A 1 146 ? -1.355 -0.922 19.313 1.00 90.38 146 ILE A N 1
ATOM 1115 C CA . ILE A 1 146 ? -0.948 -1.394 17.984 1.00 90.38 146 ILE A CA 1
ATOM 1116 C C . ILE A 1 146 ? -0.203 -0.250 17.279 1.00 90.38 146 ILE A C 1
ATOM 1118 O O . ILE A 1 146 ? -0.749 0.851 17.175 1.00 90.38 146 ILE A O 1
ATOM 1122 N N . PRO A 1 147 ? 1.024 -0.469 16.773 1.00 90.75 147 PRO A N 1
ATOM 1123 C CA . PRO A 1 147 ? 1.735 0.538 15.994 1.00 90.75 147 PRO A CA 1
ATOM 1124 C C . PRO A 1 147 ? 0.922 0.989 14.774 1.00 90.75 147 PRO A C 1
ATOM 1126 O O . PRO A 1 147 ? 0.514 0.160 13.959 1.00 90.75 147 PRO A O 1
ATOM 1129 N N . VAL A 1 148 ? 0.721 2.303 14.640 1.00 91.75 148 VAL A N 1
ATOM 1130 C CA . VAL A 1 148 ? 0.147 2.933 13.443 1.00 91.75 148 VAL A CA 1
ATOM 1131 C C . VAL A 1 148 ? 1.263 3.670 12.713 1.00 91.75 148 VAL A C 1
ATOM 1133 O O . VAL A 1 148 ? 1.804 4.648 13.229 1.00 91.75 148 VAL A O 1
ATOM 1136 N N . LEU A 1 149 ? 1.614 3.184 11.530 1.00 92.12 149 LEU A N 1
ATOM 1137 C CA . LEU A 1 149 ? 2.671 3.717 10.678 1.00 92.12 149 LEU A CA 1
ATOM 1138 C C . LEU A 1 149 ? 2.035 4.497 9.529 1.00 92.12 149 LEU A C 1
ATOM 1140 O O . LEU A 1 149 ? 1.051 4.041 8.955 1.00 92.12 149 LEU A O 1
ATOM 1144 N N . GLU A 1 150 ? 2.582 5.656 9.186 1.00 91.12 150 GLU A N 1
ATOM 1145 C CA . GLU A 1 150 ? 2.154 6.433 8.020 1.00 91.12 150 GLU A CA 1
ATOM 1146 C C . GLU A 1 150 ? 3.274 6.411 6.985 1.00 91.12 150 GLU A C 1
ATOM 1148 O O . GLU A 1 150 ? 4.433 6.531 7.369 1.00 91.12 150 GLU A O 1
ATOM 11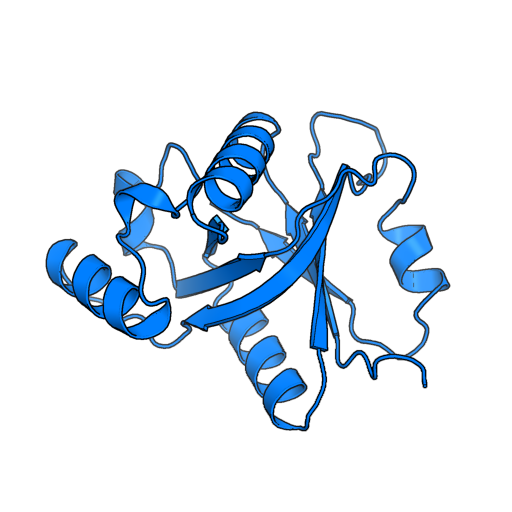53 N N . VAL A 1 151 ? 2.923 6.241 5.709 1.00 90.56 151 VAL A N 1
ATOM 1154 C CA . VAL A 1 151 ? 3.865 6.264 4.585 1.00 90.56 151 VAL A CA 1
ATOM 1155 C C . VAL A 1 151 ? 3.295 7.048 3.408 1.00 90.56 151 VAL A C 1
ATOM 1157 O O . VAL A 1 151 ? 2.090 7.005 3.125 1.00 90.56 151 VAL A O 1
ATOM 1160 N N . LEU A 1 152 ? 4.165 7.747 2.690 1.00 86.88 152 LEU A N 1
ATOM 1161 C CA . LEU A 1 152 ? 3.873 8.278 1.369 1.00 86.88 152 LEU A CA 1
ATOM 1162 C C . LEU A 1 152 ? 4.031 7.171 0.324 1.00 86.88 152 LEU A C 1
ATOM 1164 O O . LEU A 1 152 ? 5.074 6.517 0.250 1.00 86.88 152 LEU A O 1
ATOM 1168 N N . LEU A 1 153 ? 2.993 6.973 -0.483 1.00 87.25 153 LEU A N 1
ATOM 1169 C CA . LEU A 1 153 ? 3.025 6.049 -1.609 1.00 87.25 153 LEU A CA 1
ATOM 1170 C C . LEU A 1 153 ? 3.167 6.826 -2.919 1.00 87.25 153 LEU A C 1
ATOM 1172 O O . LEU A 1 153 ? 2.618 7.924 -3.049 1.00 87.25 153 LEU A O 1
ATOM 1176 N N . GLY A 1 154 ? 3.910 6.244 -3.858 1.00 70.81 154 GLY A N 1
ATOM 1177 C CA . GLY A 1 154 ? 4.130 6.756 -5.210 1.00 70.81 154 GLY A CA 1
ATOM 1178 C C . GLY A 1 154 ? 3.649 5.784 -6.268 1.00 70.81 154 GLY A C 1
ATOM 1179 O O . GLY A 1 154 ? 3.749 4.558 -6.023 1.00 70.81 154 GLY A O 1
#

Foldseek 3Di:
DDFAALAEEEEEDAPVLVVLQVVLCVPPQKAKWFFLPLVLVVVVVVSCVVPGWYKYFYFHPVPDDAGFGFKIWTWDFKFQPDDLPDDPVVNQVVVCVGPVDGCVRHYTDPCCVVCVSSGRMMTMTGPMDTDRPGGPVNVCVVDPPHYYHYGYTD

Nearest PDB structures (foldseek):
  7qkn-assembly2_B  TM=6.323E-01  e=4.838E-03  Homo sapiens
  7z8w-assembly1_A  TM=6.033E-01  e=9.229E-03  Homo sapiens
  7yye-assembly4_D  TM=6.123E-01  e=2.767E-02  Homo sapiens
  8bs6-assembly1_A  TM=5.926E-01  e=2.280E-02  Homo sapiens
  7yye-assembly2_B  TM=6.106E-01  e=4.350E-02  Homo sapiens

Radius of gyration: 14.79 Å; Cα contacts (8 Å, |Δi|>4): 316; chains: 1; bounding box: 38×34×38 Å

Secondary structure (DSSP, 8-state):
----EEEEEEEE--HHHHHHHHHHHHHHS-EEEEES-HHHHHHHHHHHHTS-EEEEEEE-TTS-SS-EEEEEEEEEEEE----TT--HHHHHHHHHHHHSS-HHHHB--TTHHHHGGG--EEEEEEEEEEEEEEEHHHHHHHSTTS-EEEEE--